Protein AF-A0A9P6Y0J5-F1 (afdb_monomer_lite)

pLDDT: mean 92.15, std 5.11, range [65.38, 97.25]

InterPro domains:
  IPR021138 Large ribosomal subunit protein eL20, eukaryota [PTHR10052] (1-65)

Structure (mmCIF, N/CA/C/O backbone):
data_AF-A0A9P6Y0J5-F1
#
_entry.id   AF-A0A9P6Y0J5-F1
#
loop_
_atom_site.group_PDB
_atom_site.id
_atom_site.type_symbol
_atom_site.label_atom_id
_atom_site.label_alt_id
_atom_site.label_comp_id
_atom_site.label_asym_id
_atom_site.label_entity_id
_atom_site.label_seq_id
_atom_site.pdbx_PDB_ins_code
_atom_site.Cartn_x
_atom_site.Cartn_y
_atom_site.Cartn_z
_atom_site.occupancy
_atom_site.B_iso_or_equiv
_atom_site.auth_seq_id
_atom_site.auth_comp_id
_atom_sit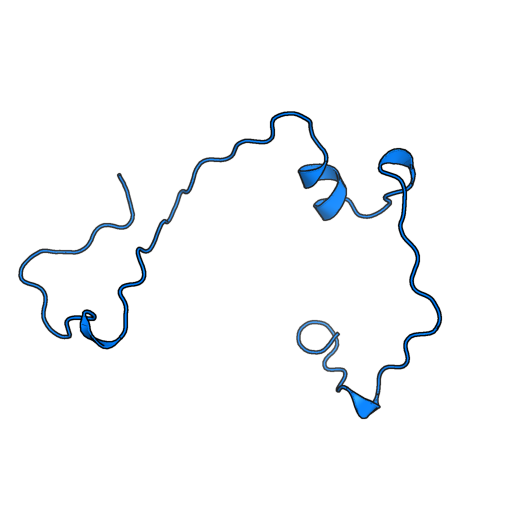e.auth_asym_id
_atom_s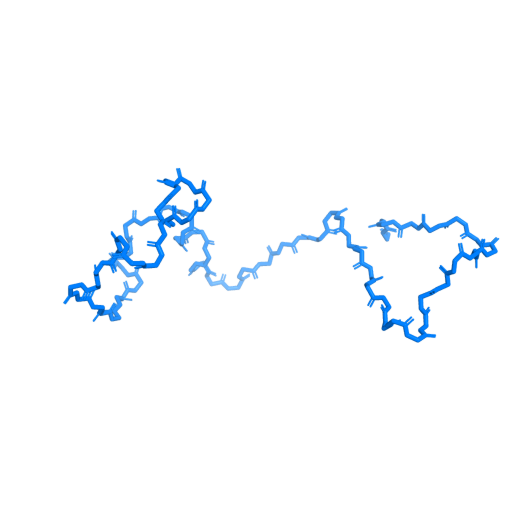ite.auth_atom_id
_atom_site.pdbx_PDB_model_num
ATOM 1 N N . MET A 1 1 ? -12.388 -10.546 2.781 1.00 90.38 1 MET A N 1
ATOM 2 C CA . MET A 1 1 ? -13.559 -11.443 2.687 1.00 90.38 1 MET A CA 1
ATOM 3 C C . MET A 1 1 ? -13.502 -12.340 1.454 1.00 90.38 1 MET A C 1
ATOM 5 O O . MET A 1 1 ? -13.394 -13.540 1.646 1.00 90.38 1 MET A O 1
ATOM 9 N N . ALA A 1 2 ? -13.453 -11.806 0.227 1.00 95.88 2 ALA A N 1
ATOM 10 C CA . ALA A 1 2 ? -13.432 -12.626 -0.997 1.00 95.88 2 ALA A CA 1
ATOM 11 C C . ALA A 1 2 ? -12.277 -13.648 -1.081 1.00 95.88 2 ALA A C 1
ATOM 13 O O . ALA A 1 2 ? -12.533 -14.830 -1.238 1.00 95.88 2 ALA A O 1
ATOM 14 N N . ALA A 1 3 ? -11.012 -13.249 -0.912 1.00 96.06 3 ALA A N 1
ATOM 15 C CA . ALA A 1 3 ? -9.904 -14.213 -1.000 1.00 96.06 3 ALA A CA 1
ATOM 16 C C . ALA A 1 3 ? -9.821 -15.151 0.223 1.00 96.06 3 ALA A C 1
ATOM 18 O O . ALA A 1 3 ? -9.759 -16.365 0.079 1.00 96.06 3 ALA A O 1
ATOM 19 N N . ARG A 1 4 ? -9.851 -14.587 1.440 1.00 96.31 4 ARG A N 1
ATOM 20 C CA . ARG A 1 4 ? -9.638 -15.350 2.688 1.00 96.31 4 ARG A CA 1
ATOM 21 C C . ARG A 1 4 ? -10.833 -16.202 3.129 1.00 96.31 4 ARG A C 1
ATOM 23 O O . ARG A 1 4 ? -10.631 -17.230 3.752 1.00 96.31 4 ARG A O 1
ATOM 30 N N . HIS A 1 5 ? -12.058 -15.772 2.824 1.00 96.56 5 HIS A N 1
ATOM 31 C CA . HIS A 1 5 ? -13.297 -16.413 3.290 1.00 96.56 5 HIS A CA 1
ATOM 32 C C . HIS A 1 5 ? -14.280 -16.717 2.149 1.00 96.56 5 HIS A C 1
ATOM 34 O O . HIS A 1 5 ? -15.399 -17.138 2.414 1.00 96.56 5 HIS A O 1
ATOM 40 N N . ARG A 1 6 ? -13.900 -16.478 0.883 1.00 94.75 6 ARG A N 1
ATOM 41 C CA . ARG A 1 6 ? -14.720 -16.756 -0.316 1.00 94.75 6 ARG A CA 1
ATOM 42 C C . ARG A 1 6 ? -16.099 -16.082 -0.339 1.00 94.75 6 ARG A C 1
ATOM 44 O O . ARG A 1 6 ? -16.954 -16.452 -1.135 1.00 94.75 6 ARG A O 1
ATOM 51 N N . ALA A 1 7 ? -16.303 -15.047 0.475 1.00 97.25 7 ALA A N 1
ATOM 52 C CA . ALA A 1 7 ? -17.559 -14.308 0.506 1.00 97.25 7 ALA A CA 1
ATOM 53 C C . ALA A 1 7 ? -17.674 -13.355 -0.696 1.00 97.25 7 ALA A C 1
ATOM 55 O O . ALA A 1 7 ? -16.758 -12.575 -0.981 1.00 97.25 7 ALA A O 1
ATOM 56 N N . ARG A 1 8 ? -18.816 -13.418 -1.390 1.00 96.56 8 ARG A N 1
ATOM 57 C CA . ARG A 1 8 ? -19.176 -12.523 -2.500 1.00 96.56 8 ARG A CA 1
ATOM 58 C C . ARG A 1 8 ? -19.820 -11.246 -1.964 1.00 96.56 8 ARG A C 1
ATOM 60 O O . ARG A 1 8 ? -20.313 -11.231 -0.843 1.00 96.56 8 ARG A O 1
ATOM 67 N N . PHE A 1 9 ? -19.873 -10.199 -2.788 1.00 95.81 9 PHE A N 1
ATOM 68 C CA . PHE A 1 9 ? -20.466 -8.909 -2.408 1.00 95.81 9 PHE A CA 1
ATOM 69 C C . PHE A 1 9 ? -21.888 -9.049 -1.840 1.00 95.81 9 PHE A C 1
ATOM 71 O O . PHE A 1 9 ? -22.170 -8.545 -0.764 1.00 95.81 9 PHE A O 1
ATOM 78 N N . ARG A 1 10 ? -22.747 -9.832 -2.508 1.00 97.06 10 ARG A N 1
ATOM 79 C CA . ARG A 1 1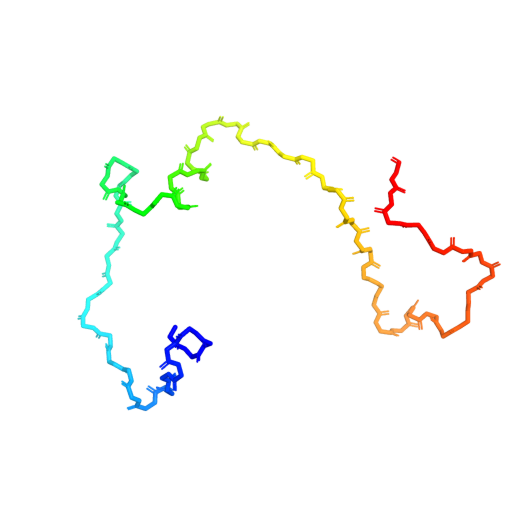0 ? -24.136 -10.084 -2.076 1.00 97.06 10 ARG A CA 1
ATOM 80 C C . ARG A 1 10 ? -24.250 -10.780 -0.713 1.00 97.06 10 ARG A C 1
ATOM 82 O O . ARG A 1 10 ? -25.314 -10.754 -0.114 1.00 97.06 10 ARG A O 1
ATOM 89 N N . SER A 1 11 ? -23.181 -11.421 -0.246 1.00 97.00 11 SER A N 1
ATOM 90 C CA . SER A 1 11 ? -23.142 -12.177 1.010 1.00 97.00 11 SER A CA 1
ATOM 91 C C . SER A 1 11 ? -22.549 -11.376 2.176 1.00 97.00 11 SER A C 1
ATOM 93 O O . SER A 1 11 ? -22.375 -11.934 3.255 1.00 97.00 11 SER A O 1
ATOM 95 N N . VAL A 1 12 ? -22.177 -10.106 1.974 1.00 96.88 12 VAL A N 1
ATOM 96 C CA . VAL A 1 12 ? -21.551 -9.260 3.001 1.00 96.88 12 VAL A CA 1
ATOM 97 C C . VAL A 1 12 ? -22.417 -8.030 3.249 1.00 96.88 12 VAL A C 1
ATOM 99 O O . VAL A 1 12 ? -22.766 -7.317 2.316 1.00 96.88 12 VAL A O 1
ATOM 102 N N . GLN A 1 13 ? -22.708 -7.755 4.518 1.00 96.94 13 GLN A N 1
ATOM 103 C CA . GLN A 1 13 ? -23.388 -6.541 4.967 1.00 96.94 13 GLN A CA 1
ATOM 104 C C . GLN A 1 13 ? -22.470 -5.770 5.921 1.00 96.94 13 GLN A C 1
ATOM 106 O O . GLN A 1 13 ? -21.842 -6.360 6.802 1.00 96.94 13 GLN A O 1
ATOM 111 N N . ILE A 1 14 ? -22.359 -4.455 5.727 1.00 95.56 14 ILE A N 1
ATOM 112 C CA . ILE A 1 14 ? -21.541 -3.576 6.569 1.00 95.56 14 ILE A CA 1
ATOM 113 C C . ILE A 1 14 ? -22.452 -2.976 7.638 1.00 95.56 14 ILE A C 1
ATOM 115 O O . ILE A 1 14 ? -23.365 -2.230 7.312 1.00 95.56 14 ILE A O 1
ATOM 119 N N . ILE A 1 15 ? -22.198 -3.306 8.905 1.00 96.81 15 ILE A N 1
ATOM 120 C CA . ILE A 1 15 ? -23.041 -2.869 10.029 1.00 96.81 15 ILE A CA 1
ATOM 121 C C . ILE A 1 15 ? -22.589 -1.501 10.560 1.00 96.81 15 ILE A C 1
ATOM 123 O O . ILE A 1 15 ? -23.399 -0.598 10.732 1.00 96.81 15 ILE A O 1
ATOM 127 N N . ARG A 1 16 ? -21.287 -1.329 10.820 1.00 96.75 16 ARG A N 1
ATOM 128 C CA . ARG A 1 16 ? -20.705 -0.067 11.297 1.00 96.75 16 ARG A CA 1
ATOM 129 C C . ARG A 1 16 ? -19.263 0.063 10.826 1.00 96.75 16 ARG A C 1
ATOM 131 O O . ARG A 1 16 ? -18.505 -0.905 10.869 1.00 96.75 16 ARG A O 1
ATOM 138 N N . VAL A 1 17 ? -18.886 1.275 10.437 1.00 96.25 17 VAL A N 1
ATOM 139 C CA . VAL A 1 17 ? -17.500 1.680 10.183 1.00 96.25 17 VAL A CA 1
ATOM 140 C C . VAL A 1 17 ? -17.207 2.872 11.084 1.00 96.25 17 VAL A C 1
ATOM 142 O O . VAL A 1 17 ? -18.053 3.747 11.243 1.00 96.25 17 VAL A O 1
ATOM 145 N N . ALA A 1 18 ? -16.045 2.867 11.725 1.00 96.44 18 ALA A N 1
ATOM 146 C CA . ALA A 1 18 ? -15.591 3.957 12.573 1.00 96.44 18 ALA A CA 1
ATOM 147 C C . ALA A 1 18 ? -14.080 4.120 12.418 1.00 96.44 18 ALA A C 1
ATOM 149 O O . ALA A 1 18 ? -13.362 3.131 12.237 1.00 96.44 18 ALA A O 1
ATOM 150 N N . GLU A 1 19 ? -13.621 5.361 12.507 1.00 95.62 19 GLU A N 1
ATOM 151 C CA . GLU A 1 19 ? -12.206 5.674 12.661 1.00 95.62 19 GLU A CA 1
ATOM 152 C C . GLU A 1 19 ? -11.760 5.308 14.081 1.00 95.62 19 GLU A C 1
ATOM 154 O O . GLU A 1 19 ? -12.507 5.469 15.048 1.00 95.62 19 GLU A O 1
ATOM 159 N N . VAL A 1 20 ? -10.555 4.757 14.198 1.00 94.38 20 VAL A N 1
ATOM 160 C CA . VAL A 1 20 ? -10.007 4.224 15.450 1.00 94.38 20 VAL A CA 1
ATOM 161 C C . VAL A 1 20 ? -8.682 4.925 15.710 1.00 94.38 20 VAL A C 1
ATOM 163 O O . VAL A 1 20 ? -7.876 5.055 14.791 1.00 94.38 20 VAL A O 1
ATOM 166 N N . LYS A 1 21 ? -8.459 5.374 16.948 1.00 95.19 21 LYS A N 1
ATOM 167 C CA . LYS A 1 21 ? -7.194 5.998 17.357 1.00 95.19 21 LYS A CA 1
ATOM 168 C C . LYS A 1 21 ? -6.077 4.956 17.399 1.00 95.19 21 LYS A C 1
ATOM 170 O O . LYS A 1 21 ? -6.338 3.782 17.657 1.00 95.19 21 LYS A O 1
ATOM 175 N N . ASP A 1 22 ? -4.830 5.387 17.241 1.00 93.44 22 ASP A N 1
ATOM 176 C CA . ASP A 1 22 ? -3.666 4.489 17.194 1.00 93.44 22 ASP A CA 1
ATOM 177 C C . ASP A 1 22 ? -3.563 3.557 18.414 1.00 93.44 22 ASP A C 1
ATOM 179 O O . ASP A 1 22 ? -3.246 2.375 18.274 1.00 93.44 22 ASP A O 1
ATOM 183 N N . ALA A 1 23 ? -3.911 4.062 19.603 1.00 92.94 23 ALA A N 1
ATOM 184 C CA . ALA A 1 23 ? -3.915 3.294 20.850 1.00 92.94 23 ALA A CA 1
ATOM 185 C C . ALA A 1 23 ? -4.946 2.147 20.863 1.00 92.94 23 ALA A C 1
ATOM 187 O O . ALA A 1 23 ? -4.717 1.110 21.487 1.00 92.94 23 ALA A O 1
ATOM 188 N N . ASP A 1 24 ? -6.052 2.304 20.135 1.00 94.94 24 ASP A N 1
ATOM 189 C CA . ASP A 1 24 ? -7.184 1.373 20.125 1.00 94.94 24 ASP A CA 1
ATOM 190 C C . ASP A 1 24 ? -7.063 0.309 19.016 1.00 94.94 24 ASP A C 1
ATOM 192 O O . ASP A 1 24 ? -7.905 -0.589 18.877 1.00 94.94 24 ASP A O 1
ATOM 196 N N . VAL A 1 25 ? -6.001 0.361 18.206 1.00 95.69 25 VAL A N 1
ATOM 197 C CA . VAL A 1 25 ? -5.760 -0.620 17.147 1.00 95.69 25 VAL A CA 1
ATOM 198 C C . VAL A 1 25 ? -5.396 -1.972 17.757 1.00 95.69 25 VAL A C 1
ATOM 200 O O . VAL A 1 25 ? -4.360 -2.141 18.387 1.00 95.69 25 VAL A O 1
ATOM 203 N N . ARG A 1 26 ? -6.216 -3.000 17.512 1.00 95.19 26 ARG A N 1
ATOM 204 C CA . ARG A 1 26 ? -5.996 -4.356 18.063 1.00 95.19 26 ARG A CA 1
ATOM 205 C C . ARG A 1 26 ? -5.203 -5.295 17.149 1.00 95.19 26 ARG A C 1
ATOM 207 O O . ARG A 1 26 ? -4.668 -6.294 17.616 1.00 95.19 26 ARG A O 1
ATOM 214 N N . ARG A 1 27 ? -5.132 -5.018 15.842 1.00 95.75 27 ARG A N 1
ATOM 215 C CA . ARG A 1 27 ? -4.557 -5.942 14.844 1.00 95.75 27 ARG A 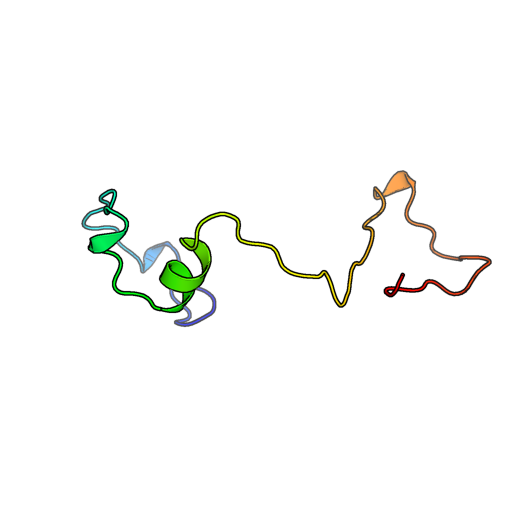CA 1
ATOM 216 C C . ARG A 1 27 ? -3.053 -5.714 14.669 1.00 95.75 27 ARG A C 1
ATOM 218 O O . ARG A 1 27 ? -2.646 -4.636 14.247 1.00 95.75 27 ARG A O 1
ATOM 225 N N . GLN A 1 28 ? -2.244 -6.747 14.912 1.00 95.31 28 GLN A N 1
ATOM 226 C CA . GLN A 1 28 ? -0.777 -6.639 14.939 1.00 95.31 28 GLN A CA 1
ATOM 227 C C . GLN A 1 28 ? -0.160 -6.125 13.629 1.00 95.31 28 GLN A C 1
ATOM 229 O O . GLN A 1 28 ? 0.729 -5.284 13.660 1.00 95.31 28 GLN A O 1
ATOM 234 N N . TYR A 1 29 ? -0.665 -6.567 12.475 1.00 95.19 29 TYR A N 1
ATOM 235 C CA . TYR A 1 29 ? -0.151 -6.138 11.168 1.00 95.19 29 TYR A CA 1
ATOM 236 C C . TYR A 1 29 ? -0.435 -4.659 10.848 1.00 95.19 29 TYR A C 1
ATOM 238 O O . TYR A 1 29 ? 0.224 -4.092 9.987 1.00 95.19 29 TYR A O 1
ATOM 246 N N . ILE A 1 30 ? -1.407 -4.029 11.524 1.00 95.44 30 ILE A N 1
ATOM 247 C CA . ILE A 1 30 ? -1.623 -2.577 11.436 1.00 95.44 30 ILE A CA 1
ATOM 248 C C . ILE A 1 30 ? -0.718 -1.856 12.429 1.00 95.44 30 ILE A C 1
ATOM 250 O O . ILE A 1 30 ? -0.112 -0.861 12.060 1.00 95.44 30 ILE A O 1
ATOM 254 N N . LYS A 1 31 ? -0.557 -2.383 13.653 1.00 94.06 31 LYS A N 1
ATOM 255 C CA . LYS A 1 31 ? 0.353 -1.803 14.657 1.00 94.06 31 LYS A CA 1
ATOM 256 C C . LYS A 1 31 ? 1.778 -1.625 14.130 1.00 94.06 31 LYS A C 1
ATOM 258 O O . LYS A 1 31 ? 2.408 -0.619 14.425 1.00 94.06 31 LYS A O 1
ATOM 263 N N . GLN A 1 32 ? 2.257 -2.565 13.314 1.00 93.56 32 GLN A N 1
ATOM 264 C CA . GLN A 1 32 ? 3.564 -2.481 12.650 1.00 93.56 32 GLN A CA 1
ATOM 265 C C . GLN A 1 32 ? 3.726 -1.233 11.766 1.00 93.56 32 GLN A C 1
ATOM 267 O O . GLN A 1 32 ? 4.844 -0.771 11.579 1.00 93.56 32 GLN A O 1
ATOM 272 N N . LEU A 1 33 ? 2.632 -0.691 11.224 1.00 94.44 33 LEU A N 1
ATOM 273 C CA . LEU A 1 33 ? 2.651 0.465 10.327 1.00 94.44 33 LEU A CA 1
ATOM 274 C C . LEU A 1 33 ? 2.589 1.809 11.066 1.00 94.44 33 LEU A C 1
ATOM 276 O O . LEU A 1 33 ? 2.892 2.837 10.471 1.00 94.44 33 LEU A O 1
ATOM 280 N N . LEU A 1 34 ? 2.205 1.807 12.347 1.00 94.19 34 LEU A N 1
ATOM 281 C CA . LEU A 1 34 ? 2.006 3.018 13.156 1.00 94.19 34 LEU A CA 1
ATOM 282 C C . LEU A 1 34 ? 3.300 3.521 13.814 1.00 94.19 34 LEU A C 1
ATOM 284 O O . LEU A 1 34 ? 3.289 4.506 14.547 1.00 94.19 34 LEU A O 1
ATOM 288 N N . THR A 1 35 ? 4.428 2.845 13.592 1.00 92.69 35 THR A N 1
ATOM 289 C CA . THR A 1 35 ? 5.711 3.260 14.161 1.00 92.69 35 THR A CA 1
ATOM 290 C C . THR A 1 35 ? 6.183 4.571 13.520 1.00 92.69 35 THR A C 1
ATOM 292 O O . THR A 1 35 ? 6.229 4.656 12.287 1.00 92.69 35 THR A O 1
ATOM 295 N N . PRO A 1 36 ? 6.585 5.583 14.310 1.00 93.56 36 PRO A N 1
ATOM 296 C CA . PRO A 1 36 ? 7.065 6.845 13.761 1.00 93.56 36 PRO A CA 1
ATOM 297 C C . PRO A 1 36 ? 8.326 6.617 12.918 1.00 93.56 36 PRO A C 1
ATOM 299 O O . PRO A 1 36 ? 9.210 5.859 13.311 1.00 93.56 36 PRO A O 1
ATOM 302 N N . LYS A 1 37 ? 8.419 7.302 11.769 1.00 94.50 37 LYS A N 1
ATOM 303 C CA . LYS A 1 37 ? 9.550 7.209 10.820 1.00 94.50 37 LYS A CA 1
ATOM 304 C C . LYS A 1 37 ? 9.798 5.792 10.271 1.00 94.50 37 LYS A C 1
ATOM 306 O O . LYS A 1 37 ? 10.943 5.408 10.049 1.00 94.50 37 LYS A O 1
ATOM 311 N N . LEU A 1 38 ? 8.734 5.020 10.037 1.00 95.12 38 LEU A N 1
ATOM 312 C CA . LEU A 1 38 ? 8.837 3.691 9.435 1.00 95.12 38 LEU A CA 1
ATOM 313 C C . LEU A 1 38 ? 9.551 3.739 8.074 1.00 95.12 38 LEU A C 1
ATOM 315 O O . LEU A 1 38 ? 9.110 4.422 7.150 1.00 95.12 38 LEU A O 1
ATOM 319 N N . ALA A 1 39 ? 10.615 2.951 7.944 1.00 94.62 39 ALA A N 1
ATOM 320 C CA . ALA A 1 39 ? 11.331 2.719 6.699 1.00 94.62 39 ALA A CA 1
ATOM 321 C C . ALA A 1 39 ? 11.612 1.222 6.545 1.00 94.62 39 ALA A C 1
ATOM 323 O O . ALA A 1 39 ? 11.877 0.523 7.523 1.00 94.62 39 ALA A O 1
ATOM 324 N N . PHE A 1 40 ? 11.558 0.727 5.312 1.00 93.19 40 PHE A N 1
ATOM 325 C CA . PHE A 1 40 ? 11.894 -0.653 4.980 1.00 93.19 40 PHE A CA 1
ATOM 326 C C . PHE A 1 40 ? 12.582 -0.706 3.611 1.00 93.19 40 PHE A C 1
ATOM 328 O O . PHE A 1 40 ? 12.232 0.075 2.719 1.00 93.19 40 PHE A O 1
ATOM 335 N N . PRO A 1 41 ? 13.566 -1.604 3.421 1.00 92.69 41 PRO A N 1
ATOM 336 C CA . PRO A 1 41 ? 14.163 -1.816 2.110 1.00 92.69 41 PRO A CA 1
ATOM 337 C C . PRO A 1 41 ? 13.125 -2.409 1.151 1.00 92.69 41 PRO A C 1
ATOM 339 O O . PRO A 1 41 ? 12.103 -2.951 1.572 1.00 92.69 41 PRO A O 1
ATOM 342 N N . LEU A 1 42 ? 13.407 -2.351 -0.150 1.00 90.62 42 LEU A N 1
ATOM 343 C CA . LEU A 1 42 ? 12.617 -3.025 -1.181 1.00 90.62 42 LEU A CA 1
ATOM 344 C C . LEU A 1 42 ? 13.441 -4.192 -1.747 1.00 90.62 42 LEU A C 1
ATOM 346 O O . LEU A 1 42 ? 14.155 -3.986 -2.726 1.00 90.62 42 LEU A O 1
ATOM 350 N N . PRO A 1 43 ? 13.356 -5.409 -1.164 1.00 88.00 43 PRO A N 1
ATOM 351 C CA . PRO A 1 43 ? 14.195 -6.543 -1.565 1.00 88.00 43 PRO A CA 1
ATOM 352 C C . PRO A 1 43 ? 13.975 -6.988 -3.013 1.00 88.00 43 PRO A C 1
ATOM 354 O O . PRO A 1 43 ? 14.865 -7.545 -3.643 1.00 88.00 43 PRO A O 1
ATOM 357 N N . HIS A 1 44 ? 12.770 -6.763 -3.537 1.00 88.12 44 HIS A N 1
ATOM 358 C CA . HIS A 1 44 ? 12.403 -7.107 -4.900 1.00 88.12 44 HIS A CA 1
ATOM 359 C C . HIS A 1 44 ? 11.571 -5.973 -5.491 1.00 88.12 44 HIS A C 1
ATOM 361 O O . HIS A 1 44 ? 10.369 -5.854 -5.226 1.00 88.12 44 HIS A O 1
ATOM 367 N N . ARG A 1 45 ? 12.214 -5.117 -6.288 1.00 86.75 45 ARG A N 1
ATOM 368 C CA . ARG A 1 45 ? 11.553 -3.981 -6.932 1.00 86.75 45 ARG A CA 1
ATOM 369 C C . ARG A 1 45 ? 11.459 -4.220 -8.432 1.00 86.75 45 ARG A C 1
ATOM 371 O O . ARG A 1 45 ? 12.442 -4.156 -9.160 1.00 86.75 45 ARG A O 1
ATOM 378 N N . VAL A 1 46 ? 10.239 -4.475 -8.898 1.00 87.94 46 VAL A N 1
ATOM 379 C CA . VAL A 1 46 ? 9.934 -4.607 -10.328 1.00 87.94 46 VAL A CA 1
ATOM 380 C C . VAL A 1 46 ? 9.419 -3.274 -10.841 1.00 87.94 46 VAL A C 1
ATOM 382 O O . VAL A 1 46 ? 8.330 -2.835 -10.463 1.00 87.94 46 VAL A O 1
ATOM 385 N N . VAL A 1 47 ? 10.183 -2.634 -11.723 1.00 83.62 47 VAL A N 1
ATOM 386 C CA . VAL A 1 47 ? 9.741 -1.415 -12.404 1.00 83.62 47 VAL A CA 1
ATOM 387 C C . VAL A 1 47 ? 8.743 -1.810 -13.490 1.00 83.62 47 VAL A C 1
ATOM 389 O O . VAL A 1 47 ? 9.097 -2.429 -14.491 1.00 83.62 47 VAL A O 1
ATOM 392 N N . LYS A 1 48 ? 7.464 -1.489 -13.279 1.00 85.62 48 LYS A N 1
ATOM 393 C CA . LYS A 1 48 ? 6.420 -1.728 -14.278 1.00 85.62 48 LYS A CA 1
ATOM 394 C C . LYS A 1 48 ? 6.444 -0.595 -15.300 1.00 85.62 48 LYS A C 1
ATOM 396 O O . LYS A 1 48 ? 6.085 0.527 -14.971 1.00 85.62 48 LYS A O 1
ATOM 401 N N . ALA A 1 49 ? 6.836 -0.907 -16.532 1.00 86.44 49 ALA A N 1
ATOM 402 C CA . ALA A 1 49 ? 6.681 0.010 -17.654 1.00 86.44 49 ALA A CA 1
ATOM 403 C C . ALA A 1 49 ? 5.212 0.091 -18.101 1.00 86.44 49 ALA A C 1
ATOM 405 O O . ALA A 1 49 ? 4.471 -0.909 -18.052 1.00 86.44 49 ALA A O 1
ATOM 406 N N . ASP A 1 50 ? 4.825 1.271 -18.590 1.00 90.62 50 ASP A N 1
ATOM 407 C CA . ASP A 1 50 ? 3.568 1.479 -19.307 1.00 90.62 50 ASP A CA 1
ATOM 408 C C . ASP A 1 50 ? 3.426 0.472 -20.446 1.00 90.62 50 ASP A C 1
ATOM 410 O O . ASP A 1 50 ? 4.411 0.055 -21.058 1.00 90.62 50 ASP A O 1
ATOM 414 N N . LYS A 1 51 ? 2.185 0.101 -20.778 1.00 89.44 51 LYS A N 1
ATOM 415 C CA . LYS A 1 51 ? 1.914 -0.936 -21.787 1.00 89.44 51 LYS A CA 1
ATOM 416 C C . LYS A 1 51 ? 2.583 -0.637 -23.136 1.00 89.44 51 LYS A C 1
ATOM 418 O O . LYS A 1 51 ? 3.123 -1.550 -23.746 1.00 89.44 51 LYS A O 1
ATOM 423 N N . LYS A 1 52 ? 2.609 0.636 -23.548 1.00 90.31 52 LYS A N 1
ATOM 424 C CA . LYS A 1 52 ? 3.277 1.122 -24.772 1.00 90.31 52 LYS A CA 1
ATO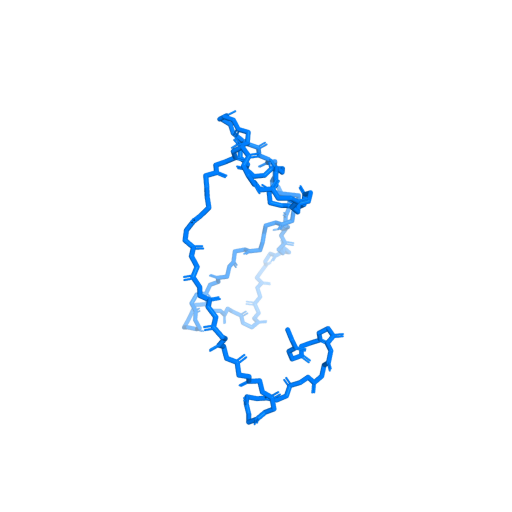M 425 C C . LYS A 1 52 ? 4.803 0.952 -24.773 1.00 90.31 52 LYS A C 1
ATOM 427 O O . LYS A 1 52 ? 5.403 0.894 -25.836 1.00 90.31 52 LYS A O 1
ATOM 432 N N . HIS A 1 53 ? 5.427 0.877 -23.599 1.00 86.31 53 HIS A N 1
ATOM 433 C CA . HIS A 1 53 ? 6.882 0.793 -23.422 1.00 86.31 53 HIS A CA 1
ATOM 434 C C . HIS A 1 53 ? 7.329 -0.573 -22.886 1.00 86.31 53 HIS A C 1
ATOM 436 O O . HIS A 1 53 ? 8.502 -0.773 -22.572 1.00 86.31 53 HIS A O 1
ATOM 442 N N . ARG A 1 54 ? 6.405 -1.532 -22.761 1.00 89.00 54 ARG A N 1
ATOM 443 C CA . ARG A 1 54 ? 6.716 -2.888 -22.319 1.00 89.00 54 ARG A CA 1
ATOM 444 C C . ARG A 1 54 ? 7.287 -3.682 -23.489 1.00 89.00 54 ARG A C 1
ATOM 446 O O . ARG A 1 54 ? 6.542 -4.164 -24.337 1.00 89.00 54 ARG A O 1
ATOM 453 N N . ALA A 1 55 ? 8.607 -3.810 -23.518 1.00 86.75 55 ALA A N 1
ATOM 454 C CA . ALA A 1 55 ? 9.299 -4.575 -24.543 1.00 86.75 55 ALA A CA 1
ATOM 455 C C . ALA A 1 55 ? 9.050 -6.086 -24.384 1.00 86.75 55 ALA A C 1
ATOM 457 O O . ALA A 1 55 ? 9.115 -6.617 -23.274 1.00 86.75 55 ALA A O 1
ATOM 458 N N . LEU A 1 56 ? 8.779 -6.771 -25.500 1.00 89.06 56 LEU A N 1
ATOM 459 C CA . LEU A 1 56 ? 8.712 -8.239 -25.569 1.00 89.06 56 LEU A CA 1
ATOM 460 C C . LEU A 1 56 ? 10.111 -8.864 -25.624 1.00 89.06 56 LEU A C 1
ATOM 462 O O . LEU A 1 56 ? 10.340 -9.928 -25.059 1.00 89.06 56 LEU A O 1
ATOM 466 N N . PHE A 1 57 ? 11.047 -8.166 -26.267 1.00 91.38 57 PHE A N 1
ATOM 467 C CA . PHE A 1 57 ? 12.446 -8.554 -26.386 1.00 91.38 57 PHE A CA 1
ATOM 468 C C . PHE A 1 57 ? 13.314 -7.461 -25.774 1.00 91.38 57 PHE A C 1
ATOM 470 O O . PHE A 1 57 ? 13.119 -6.279 -26.057 1.00 91.38 57 PHE A O 1
ATOM 477 N N . ILE A 1 58 ? 14.256 -7.845 -24.915 1.00 90.31 58 ILE A N 1
ATOM 478 C CA . ILE A 1 58 ? 15.133 -6.911 -24.205 1.00 90.31 58 ILE A CA 1
ATOM 479 C C . ILE A 1 58 ? 16.578 -7.332 -24.466 1.00 90.31 58 ILE A C 1
ATOM 481 O O . ILE A 1 58 ? 16.918 -8.504 -24.344 1.00 90.31 58 ILE A O 1
ATOM 485 N N . ALA A 1 59 ? 17.430 -6.366 -24.807 1.00 93.19 59 ALA A N 1
ATOM 486 C CA . ALA A 1 59 ? 18.833 -6.616 -25.140 1.00 93.19 59 ALA A CA 1
ATOM 487 C C . ALA A 1 59 ? 19.711 -6.970 -23.922 1.00 93.19 59 ALA A C 1
ATOM 489 O O . ALA A 1 59 ? 20.779 -7.553 -24.075 1.00 93.19 59 ALA A O 1
ATOM 490 N N . LYS A 1 60 ? 19.286 -6.596 -22.708 1.00 90.19 60 LYS A N 1
ATOM 491 C CA . LYS A 1 60 ? 20.010 -6.826 -21.449 1.00 90.19 60 LYS A CA 1
ATOM 492 C C . LYS A 1 60 ? 19.160 -7.629 -20.472 1.00 90.19 60 LYS A C 1
ATOM 494 O O . LYS A 1 60 ? 17.946 -7.445 -20.401 1.00 90.19 60 LYS A O 1
ATOM 499 N N . ARG A 1 61 ? 19.809 -8.484 -19.675 1.00 89.25 61 ARG A N 1
ATOM 500 C CA . ARG A 1 61 ? 19.141 -9.243 -18.612 1.00 89.25 61 ARG A CA 1
ATOM 501 C C . ARG A 1 61 ? 18.577 -8.271 -17.563 1.00 89.25 61 ARG A C 1
ATOM 503 O O . ARG A 1 61 ? 19.353 -7.488 -17.017 1.00 89.25 61 ARG A O 1
ATOM 510 N N . PRO A 1 62 ? 17.268 -8.304 -17.264 1.00 88.50 62 PRO A N 1
ATOM 511 C CA . PRO A 1 62 ? 16.698 -7.457 -16.225 1.00 88.50 62 PRO A CA 1
ATOM 512 C C . PRO A 1 62 ? 17.173 -7.908 -14.838 1.00 88.50 62 PRO A C 1
ATOM 514 O O . PRO A 1 62 ? 17.309 -9.106 -14.581 1.00 88.50 62 PRO A O 1
ATOM 517 N N . THR A 1 63 ? 17.385 -6.950 -13.937 1.00 87.69 63 THR A N 1
ATOM 518 C CA . THR A 1 63 ? 17.690 -7.190 -12.522 1.00 87.69 63 THR A CA 1
ATOM 519 C C . THR A 1 63 ? 16.599 -6.575 -11.649 1.00 87.69 63 THR A C 1
ATOM 521 O O . THR A 1 63 ? 16.029 -5.534 -11.971 1.00 87.69 63 THR A O 1
ATOM 524 N N . THR A 1 64 ? 16.276 -7.243 -10.545 1.00 86.25 64 THR A N 1
ATOM 525 C CA . THR A 1 64 ? 15.311 -6.762 -9.534 1.00 86.25 64 THR A CA 1
ATOM 526 C C . THR A 1 64 ? 15.999 -6.249 -8.269 1.00 86.25 64 THR A C 1
ATOM 528 O O . THR A 1 64 ? 15.323 -5.849 -7.322 1.00 86.25 64 THR A O 1
ATOM 531 N N . PHE A 1 65 ? 17.331 -6.313 -8.269 1.00 80.50 65 PHE A N 1
ATOM 532 C CA . PHE A 1 65 ? 18.252 -5.912 -7.217 1.00 80.50 65 PHE A CA 1
ATOM 533 C C . PHE A 1 65 ? 19.060 -4.703 -7.709 1.00 80.50 65 PHE A C 1
ATOM 535 O O . PHE A 1 65 ? 19.396 -4.646 -8.900 1.00 80.50 65 PHE A O 1
ATOM 542 N N . TYR A 1 66 ? 19.321 -3.762 -6.802 1.00 65.38 66 TYR A N 1
ATOM 543 C CA . TYR A 1 66 ? 20.180 -2.594 -7.003 1.00 65.38 66 TYR A CA 1
ATOM 544 C C . TYR A 1 66 ? 21.475 -2.800 -6.235 1.00 65.38 66 TYR A C 1
ATOM 546 O O . TYR A 1 66 ? 21.363 -3.238 -5.068 1.00 65.38 66 TYR A O 1
#

Sequence (66 aa):
MAARHRARFRSVQIIRVAEVKDADVRRQYIKQLLTPKLAFPLPHRVVKADKKHRALFIAKRPTTFY

Radius of gyration: 20.22 Å; chains: 1; bounding box: 44×24×47 Å

Organism: Rhizopus oryzae (NCBI:txid64495)

Secondary structure (DSSP, 8-state):
-HHHH---GGG----------GGG---HHHHTT-STT-----SS------GGG--SS-SS---S--

Foldseek 3Di:
DCPP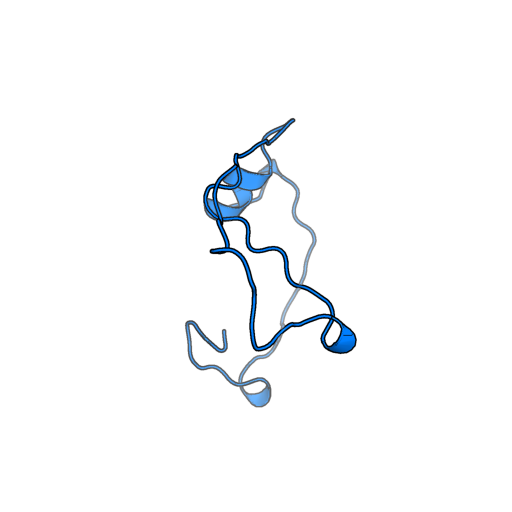PVDDPVRDDDDDDDDDDLVRDDDPVVVLVPDPPDDDDDQFADDDDDPVPDDPDDPDDDDRHD